Protein AF-A0A134A031-F1 (afdb_monomer_lite)

Structure (mmCIF, N/CA/C/O backbone):
data_AF-A0A134A031-F1
#
_entry.id   AF-A0A134A031-F1
#
loop_
_atom_site.group_PDB
_atom_site.id
_atom_site.type_symbol
_atom_site.label_atom_id
_atom_site.label_alt_id
_atom_site.label_comp_id
_atom_site.label_asym_id
_atom_site.label_entity_id
_atom_site.label_seq_id
_atom_site.pdbx_PDB_ins_code
_atom_site.Cartn_x
_atom_site.Cartn_y
_atom_site.Cartn_z
_atom_site.occupancy
_atom_site.B_iso_or_equiv
_atom_site.auth_seq_id
_atom_site.auth_comp_id
_atom_site.auth_asym_id
_atom_site.auth_atom_id
_atom_site.pdbx_PDB_model_num
ATOM 1 N N . MET A 1 1 ? 38.696 28.429 -38.131 1.00 48.41 1 MET A N 1
ATOM 2 C CA . MET A 1 1 ? 38.443 27.092 -37.546 1.00 48.41 1 MET A CA 1
ATOM 3 C C . MET A 1 1 ? 37.931 26.181 -38.655 1.00 48.41 1 MET A C 1
ATOM 5 O O . MET A 1 1 ? 36.946 26.531 -39.286 1.00 48.41 1 MET A O 1
ATOM 9 N N . GLN A 1 2 ? 38.634 25.091 -38.979 1.00 48.78 2 GLN A N 1
ATOM 10 C CA . GLN A 1 2 ? 38.182 24.133 -39.999 1.00 48.78 2 GLN A CA 1
ATOM 11 C C . GLN A 1 2 ? 36.991 23.326 -39.464 1.00 48.78 2 GLN A C 1
ATOM 13 O O . GLN A 1 2 ? 37.119 22.658 -38.440 1.00 48.78 2 GLN A O 1
ATOM 18 N N . ASN A 1 3 ? 35.863 23.340 -40.179 1.00 57.31 3 ASN A N 1
ATOM 19 C CA . ASN A 1 3 ? 34.767 22.399 -39.953 1.00 57.31 3 ASN A CA 1
ATOM 20 C C . ASN A 1 3 ? 35.244 20.997 -40.353 1.00 57.31 3 ASN A C 1
ATOM 22 O O . ASN A 1 3 ? 35.232 20.645 -41.534 1.00 57.31 3 ASN A O 1
ATOM 26 N N . ARG A 1 4 ? 35.703 20.200 -39.382 1.00 68.50 4 ARG A N 1
ATOM 27 C CA . ARG A 1 4 ? 35.987 18.779 -39.610 1.00 68.50 4 ARG A CA 1
ATOM 28 C C . ARG A 1 4 ? 34.666 18.086 -39.948 1.00 68.50 4 ARG A C 1
ATOM 30 O O . ARG A 1 4 ? 33.779 17.997 -39.105 1.00 68.50 4 ARG A O 1
ATOM 37 N N . ARG A 1 5 ? 34.514 17.638 -41.197 1.00 75.25 5 ARG A N 1
ATOM 38 C CA . ARG A 1 5 ? 33.397 16.775 -41.595 1.00 75.25 5 ARG A CA 1
ATOM 39 C C . ARG A 1 5 ? 33.611 15.410 -40.951 1.00 75.25 5 ARG A C 1
ATOM 41 O O . ARG A 1 5 ? 34.634 14.782 -41.200 1.00 75.25 5 ARG A O 1
ATOM 48 N N . LEU A 1 6 ? 32.652 14.992 -40.132 1.00 75.25 6 LEU A N 1
ATOM 49 C CA . LEU A 1 6 ? 32.629 13.663 -39.532 1.00 75.25 6 LEU A CA 1
ATOM 50 C C . LEU A 1 6 ? 32.615 12.601 -40.635 1.00 75.25 6 LEU A C 1
ATOM 52 O O . LEU A 1 6 ? 31.914 12.738 -41.643 1.00 75.25 6 LEU A O 1
ATOM 56 N N . SER A 1 7 ? 33.392 11.544 -40.441 1.00 80.94 7 SER A N 1
ATOM 57 C CA . SER A 1 7 ? 33.350 10.361 -41.294 1.00 80.94 7 SER A CA 1
ATOM 58 C C . SER A 1 7 ? 32.000 9.646 -41.156 1.00 80.94 7 SER A C 1
ATOM 60 O O . SER A 1 7 ? 31.314 9.762 -40.138 1.00 80.94 7 SER A O 1
ATOM 62 N N . LYS A 1 8 ? 31.612 8.856 -42.168 1.00 79.94 8 LYS A N 1
ATOM 63 C CA . LYS A 1 8 ? 30.374 8.051 -42.121 1.00 79.94 8 LYS A CA 1
ATOM 64 C C . LYS A 1 8 ? 30.315 7.139 -40.885 1.00 79.94 8 LYS A C 1
ATOM 66 O O . LYS A 1 8 ? 29.241 6.942 -40.327 1.00 79.94 8 LYS A O 1
ATOM 71 N N . ASN A 1 9 ? 31.466 6.634 -40.437 1.00 83.69 9 ASN A N 1
ATOM 72 C CA . ASN A 1 9 ? 31.569 5.774 -39.259 1.00 83.69 9 ASN A CA 1
ATOM 73 C C . ASN A 1 9 ? 31.290 6.551 -37.965 1.00 83.69 9 ASN A C 1
ATOM 75 O O . ASN A 1 9 ? 30.533 6.078 -37.124 1.00 83.69 9 ASN A O 1
ATOM 79 N N . GLU A 1 10 ? 31.832 7.765 -37.824 1.00 86.19 10 GLU A N 1
ATOM 80 C CA . GLU A 1 10 ? 31.556 8.628 -36.666 1.00 86.19 10 GLU A CA 1
ATOM 81 C C . GLU A 1 10 ? 30.081 9.050 -36.614 1.00 86.19 10 GLU A C 1
ATOM 83 O O . GLU A 1 10 ? 29.474 9.024 -35.547 1.00 86.19 10 GLU A O 1
ATOM 88 N N . GLN A 1 11 ? 29.471 9.368 -37.762 1.00 86.94 11 GLN A N 1
ATOM 89 C CA . GLN A 1 11 ? 28.032 9.656 -37.841 1.00 86.94 11 GLN A CA 1
ATOM 90 C C . GLN A 1 11 ? 27.175 8.441 -37.452 1.00 86.94 11 GLN A C 1
ATOM 92 O O . GLN A 1 11 ? 26.193 8.596 -36.728 1.00 86.94 11 GLN A O 1
ATOM 97 N N . GLY A 1 12 ? 27.561 7.236 -37.886 1.00 89.06 12 GLY A N 1
ATOM 98 C CA . GLY A 1 12 ? 26.893 5.990 -37.504 1.00 89.06 12 GLY A CA 1
ATOM 99 C C . GLY A 1 12 ? 26.959 5.722 -35.998 1.00 89.06 12 GLY A C 1
ATOM 100 O O . GLY A 1 12 ? 25.942 5.404 -35.387 1.00 89.06 12 GLY A O 1
ATOM 101 N N . ILE A 1 13 ? 28.127 5.926 -35.381 1.00 92.62 13 ILE A N 1
ATOM 102 C CA . ILE A 1 13 ? 28.316 5.772 -33.929 1.00 92.62 13 ILE A CA 1
ATOM 103 C C . ILE A 1 13 ? 27.464 6.785 -33.153 1.00 92.62 13 ILE A C 1
ATOM 105 O O . ILE A 1 13 ? 26.775 6.402 -32.210 1.00 92.62 13 ILE A O 1
ATOM 109 N N . ILE A 1 14 ? 27.455 8.058 -33.565 1.00 92.62 14 ILE A N 1
ATOM 110 C CA . ILE A 1 14 ? 26.617 9.093 -32.935 1.00 92.62 14 ILE A CA 1
ATOM 111 C C . ILE A 1 14 ? 25.132 8.724 -33.035 1.00 92.62 14 ILE A C 1
ATOM 113 O O . ILE A 1 14 ? 24.401 8.874 -32.058 1.00 92.62 14 ILE A O 1
ATOM 117 N N . GLY A 1 15 ? 24.693 8.199 -34.183 1.00 93.50 15 GLY A N 1
ATOM 118 C CA . GLY A 1 15 ? 23.325 7.717 -34.367 1.00 93.50 15 GLY A CA 1
ATOM 119 C C . GLY A 1 15 ? 22.956 6.605 -33.384 1.00 93.50 15 GLY A C 1
ATOM 120 O O . GLY A 1 15 ? 21.917 6.683 -32.734 1.00 93.50 15 GLY A O 1
ATOM 121 N N . ILE A 1 16 ? 23.831 5.610 -33.209 1.00 95.06 16 ILE A N 1
ATOM 122 C CA . ILE A 1 16 ? 23.622 4.519 -32.243 1.00 95.06 16 ILE A CA 1
ATOM 123 C C . ILE A 1 16 ? 23.538 5.066 -30.812 1.00 95.06 16 ILE A C 1
ATOM 125 O O . ILE A 1 16 ? 22.619 4.711 -30.075 1.00 95.06 16 ILE A O 1
ATOM 129 N N . ILE A 1 17 ? 24.450 5.963 -30.424 1.00 95.94 17 ILE A N 1
ATOM 130 C CA . ILE A 1 17 ? 24.450 6.577 -29.086 1.00 95.94 17 ILE A CA 1
ATOM 131 C C . ILE A 1 17 ? 23.156 7.363 -28.845 1.00 95.94 17 ILE A C 1
ATOM 133 O O . ILE A 1 17 ? 22.566 7.246 -27.773 1.00 95.94 17 ILE A O 1
ATOM 137 N N . ALA A 1 18 ? 22.687 8.129 -29.833 1.00 95.56 18 ALA A N 1
ATOM 138 C CA . ALA A 1 18 ? 21.449 8.894 -29.721 1.00 95.56 18 ALA A CA 1
ATOM 139 C C . ALA A 1 18 ? 20.227 7.984 -29.516 1.00 95.56 18 ALA A C 1
ATOM 141 O O . ALA A 1 18 ? 19.390 8.272 -28.662 1.00 95.56 18 ALA A O 1
ATOM 142 N N . VAL A 1 19 ? 20.150 6.864 -30.243 1.00 96.19 19 VAL A N 1
ATOM 143 C CA . VAL A 1 19 ? 19.075 5.872 -30.071 1.00 96.19 19 VAL A CA 1
ATOM 144 C C . VAL A 1 19 ? 19.123 5.254 -28.674 1.00 96.19 19 VAL A C 1
ATOM 146 O O . VAL A 1 19 ? 18.093 5.185 -28.009 1.00 96.19 19 VAL A O 1
ATOM 149 N N . ILE A 1 20 ? 20.306 4.861 -28.192 1.00 96.06 20 ILE A N 1
ATOM 150 C CA . ILE A 1 20 ? 20.461 4.304 -26.840 1.00 96.06 20 ILE A CA 1
ATOM 151 C C . ILE A 1 20 ? 20.027 5.326 -25.784 1.00 96.06 20 ILE A C 1
ATOM 153 O O . ILE A 1 20 ? 19.222 5.001 -24.915 1.00 96.06 20 ILE A O 1
ATOM 157 N N . ALA A 1 21 ? 20.510 6.568 -25.873 1.00 95.88 21 ALA A N 1
ATOM 158 C CA . ALA A 1 21 ? 20.155 7.629 -24.933 1.00 95.88 21 ALA A CA 1
ATOM 159 C C . ALA A 1 21 ? 18.643 7.905 -24.920 1.00 95.88 21 ALA A C 1
ATOM 161 O O . ALA A 1 21 ? 18.061 8.094 -23.853 1.00 95.88 21 ALA A O 1
ATOM 162 N N . PHE A 1 22 ? 17.997 7.875 -26.089 1.00 95.94 22 PHE A N 1
ATOM 163 C CA . PHE A 1 22 ? 16.551 8.035 -26.212 1.00 95.94 22 PHE A CA 1
ATOM 164 C C . PHE A 1 22 ? 15.782 6.898 -25.527 1.00 95.94 22 PHE A C 1
ATOM 166 O O . PHE A 1 22 ? 14.884 7.161 -24.727 1.00 95.94 22 PHE A O 1
ATOM 173 N N . VAL A 1 23 ? 16.161 5.642 -25.788 1.00 95.81 23 VAL A N 1
ATOM 174 C CA . VAL A 1 23 ? 15.524 4.467 -25.167 1.00 95.81 23 VAL A CA 1
ATOM 175 C C . VAL A 1 23 ? 15.685 4.504 -23.650 1.00 95.81 23 VAL A C 1
ATOM 177 O O . VAL A 1 23 ? 14.708 4.342 -22.922 1.00 95.81 23 VAL A O 1
ATOM 180 N N . VAL A 1 24 ? 16.896 4.781 -23.164 1.00 95.56 24 VAL A N 1
ATOM 181 C CA . VAL A 1 24 ? 17.178 4.893 -21.728 1.00 95.56 24 VAL A CA 1
ATOM 182 C C . VAL A 1 24 ? 16.345 6.010 -21.097 1.00 95.56 24 VAL A C 1
ATOM 184 O O . VAL A 1 24 ? 15.688 5.785 -20.082 1.00 95.56 24 VAL A O 1
ATOM 187 N N . GLY A 1 25 ? 16.301 7.194 -21.716 1.00 96.00 25 GLY A N 1
ATOM 188 C CA . GLY A 1 25 ? 15.492 8.316 -21.235 1.00 96.00 25 GLY A CA 1
ATOM 189 C C . GLY A 1 25 ? 13.999 7.988 -21.153 1.00 96.00 25 GLY A C 1
ATOM 190 O O . GLY A 1 25 ? 13.343 8.352 -20.178 1.00 96.00 25 GLY A O 1
ATOM 191 N N . PHE A 1 26 ? 13.471 7.248 -22.130 1.00 94.69 26 PHE A N 1
ATOM 192 C CA . PHE A 1 26 ? 12.076 6.811 -22.125 1.00 94.69 26 PHE A CA 1
ATOM 193 C C . PHE A 1 26 ? 11.772 5.831 -20.982 1.00 94.69 26 PHE A C 1
ATOM 195 O O . PHE A 1 26 ? 10.753 5.979 -20.30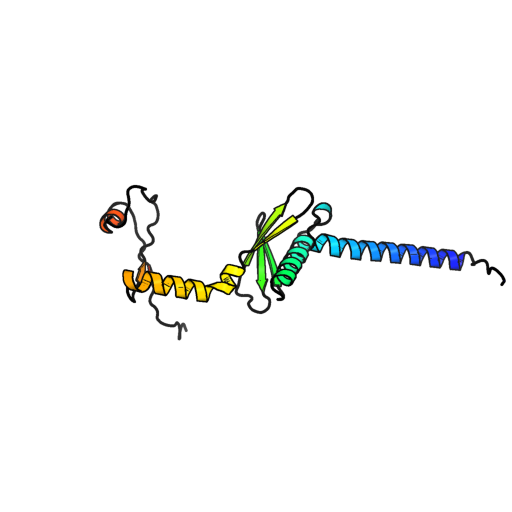8 1.00 94.69 26 PHE A O 1
ATOM 202 N N . VAL A 1 27 ? 12.668 4.874 -20.714 1.00 93.19 27 VAL A N 1
ATOM 203 C CA . VAL A 1 27 ? 12.524 3.927 -19.592 1.00 93.19 27 VAL A CA 1
ATOM 204 C C . VAL A 1 27 ? 12.500 4.664 -18.250 1.00 93.19 27 VAL A C 1
ATOM 206 O O . VAL A 1 27 ? 11.616 4.409 -17.433 1.00 93.19 27 VAL A O 1
ATOM 209 N N . PHE A 1 28 ? 13.407 5.625 -18.044 1.00 94.50 28 PHE A N 1
ATOM 210 C CA . PHE A 1 28 ? 13.418 6.451 -16.831 1.00 94.50 28 PHE A CA 1
ATOM 211 C C . PHE A 1 28 ? 12.141 7.280 -16.673 1.00 94.50 28 PHE A C 1
ATOM 213 O O . PHE A 1 28 ? 11.580 7.356 -15.579 1.00 94.50 28 PHE A O 1
ATOM 220 N N . LEU A 1 29 ? 11.663 7.895 -17.757 1.00 95.19 29 LEU A N 1
ATOM 221 C CA . LEU A 1 29 ? 10.433 8.680 -17.723 1.00 95.19 29 LEU A CA 1
ATOM 222 C C . LEU A 1 29 ? 9.227 7.803 -17.368 1.00 95.19 29 LEU A C 1
ATOM 224 O O . LEU A 1 29 ? 8.414 8.199 -16.533 1.00 95.19 29 LEU A O 1
ATOM 228 N N . ARG A 1 30 ? 9.131 6.605 -17.959 1.00 94.44 30 ARG A N 1
ATOM 229 C CA . ARG A 1 30 ? 8.069 5.641 -17.649 1.00 94.44 30 ARG A CA 1
ATOM 230 C C . ARG A 1 30 ? 8.058 5.291 -16.164 1.00 94.44 30 ARG A C 1
ATOM 232 O O . ARG A 1 30 ? 6.999 5.382 -15.554 1.00 94.44 30 ARG A O 1
ATOM 239 N N . ASP A 1 31 ? 9.205 4.930 -15.589 1.00 94.12 31 ASP A N 1
ATOM 240 C CA . ASP A 1 31 ? 9.313 4.547 -14.172 1.00 94.12 31 ASP A CA 1
ATOM 241 C C . ASP A 1 31 ? 8.785 5.646 -13.232 1.00 94.12 31 ASP A C 1
ATOM 243 O O . ASP A 1 31 ? 7.984 5.387 -12.332 1.00 94.12 31 ASP A O 1
ATOM 247 N N . ILE A 1 32 ? 9.150 6.906 -13.495 1.00 94.81 32 ILE A N 1
ATOM 248 C CA . ILE A 1 32 ? 8.671 8.055 -12.712 1.00 94.81 32 ILE A CA 1
ATOM 249 C C . ILE A 1 32 ? 7.152 8.222 -12.831 1.00 94.81 32 ILE A C 1
ATOM 251 O O . IL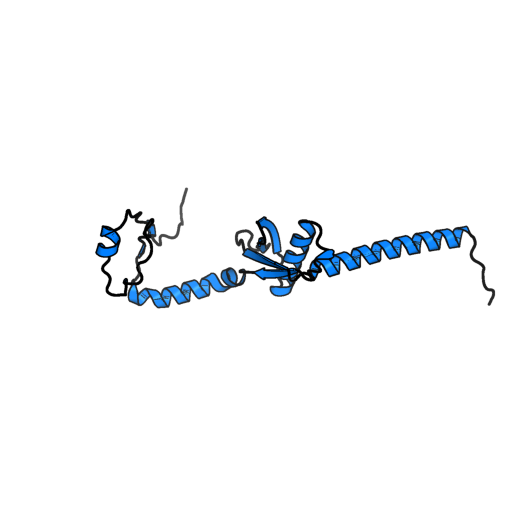E A 1 32 ? 6.488 8.538 -11.843 1.00 94.81 32 ILE A O 1
ATOM 255 N N . LEU A 1 33 ? 6.597 8.055 -14.032 1.00 95.94 33 LEU A N 1
ATOM 256 C CA . LEU A 1 33 ? 5.165 8.230 -14.270 1.00 95.94 33 LEU A CA 1
ATOM 257 C C . LEU A 1 33 ? 4.338 7.080 -13.675 1.00 95.94 33 LEU A C 1
ATOM 259 O O . LEU A 1 33 ? 3.281 7.345 -13.106 1.00 95.94 33 LEU A O 1
ATOM 263 N N . VAL A 1 34 ? 4.837 5.841 -13.723 1.00 96.12 34 VAL A N 1
ATOM 264 C CA . VAL A 1 34 ? 4.227 4.679 -13.050 1.00 96.12 34 VAL A CA 1
ATOM 265 C C . VAL A 1 34 ? 4.150 4.916 -11.545 1.00 96.12 34 VAL A C 1
ATOM 267 O O . VAL A 1 34 ? 3.071 4.831 -10.970 1.00 96.12 34 VAL A O 1
ATOM 270 N N . LYS A 1 35 ? 5.250 5.338 -10.910 1.00 95.25 35 LYS A N 1
ATOM 271 C CA . LYS A 1 35 ? 5.274 5.670 -9.471 1.00 95.25 35 LYS A CA 1
ATOM 272 C C . LYS A 1 35 ? 4.320 6.798 -9.083 1.00 95.25 35 LYS A C 1
ATOM 274 O O . LYS A 1 35 ? 3.923 6.910 -7.929 1.00 95.25 35 LYS A O 1
ATOM 279 N N . ARG A 1 36 ? 3.965 7.658 -10.036 1.00 93.62 36 ARG A N 1
ATOM 280 C CA . ARG A 1 36 ? 2.985 8.733 -9.843 1.00 93.62 36 ARG A CA 1
ATOM 281 C C . ARG A 1 36 ? 1.544 8.309 -10.119 1.00 93.62 36 ARG A C 1
ATOM 283 O O . ARG A 1 36 ? 0.671 9.144 -9.927 1.00 93.62 36 ARG A O 1
ATOM 290 N N . GLY A 1 37 ? 1.308 7.066 -10.538 1.00 93.81 37 GLY A N 1
ATOM 291 C CA . GLY A 1 37 ? -0.025 6.524 -10.782 1.00 93.81 37 GLY A CA 1
ATOM 292 C C . GLY A 1 37 ? -0.561 6.757 -12.194 1.00 93.81 37 GLY A C 1
ATOM 293 O O . GLY A 1 37 ? -1.763 6.666 -12.396 1.00 93.81 37 GLY A O 1
ATOM 294 N N . VAL A 1 38 ? 0.266 7.094 -13.194 1.00 95.88 38 VAL A N 1
ATOM 295 C CA . VAL A 1 38 ? -0.246 7.333 -14.559 1.00 95.88 38 VAL A CA 1
ATOM 296 C C . VAL A 1 38 ? -0.762 6.023 -15.159 1.00 95.88 38 VAL A C 1
ATOM 298 O O . VAL A 1 38 ? 0.020 5.188 -15.623 1.00 95.88 38 VAL A O 1
ATOM 301 N N . ARG A 1 39 ? -2.089 5.869 -15.196 1.00 92.00 39 ARG A N 1
ATOM 302 C CA . ARG A 1 39 ? -2.776 4.588 -15.409 1.00 92.00 39 ARG A CA 1
ATOM 303 C C . ARG A 1 39 ? -2.387 3.894 -16.709 1.00 92.00 39 ARG A C 1
ATOM 305 O O . ARG A 1 39 ? -2.138 2.696 -16.719 1.00 92.00 39 ARG A O 1
ATOM 312 N N . ILE A 1 40 ? -2.277 4.645 -17.809 1.00 93.25 40 ILE A N 1
ATOM 313 C CA . ILE A 1 40 ? -1.933 4.083 -19.130 1.00 93.25 40 ILE A CA 1
ATOM 314 C C . ILE A 1 40 ? -0.538 3.428 -19.167 1.00 93.25 40 ILE A C 1
ATOM 316 O O . ILE A 1 40 ? -0.243 2.659 -20.077 1.00 93.25 40 ILE A O 1
ATOM 320 N N . LEU A 1 41 ? 0.327 3.721 -18.191 1.00 94.44 41 LEU A N 1
ATOM 321 C CA . LEU A 1 41 ? 1.671 3.147 -18.086 1.00 94.44 41 LEU A CA 1
ATOM 322 C C . LEU A 1 41 ? 1.761 1.983 -17.085 1.00 94.44 41 LEU A C 1
ATOM 324 O O . LEU A 1 41 ? 2.780 1.283 -17.082 1.00 94.44 41 LEU A O 1
ATOM 328 N N . MET A 1 42 ? 0.716 1.766 -16.278 1.00 93.69 42 MET A N 1
ATOM 329 C CA . MET A 1 42 ? 0.606 0.702 -15.274 1.00 93.69 42 MET A CA 1
ATOM 330 C C . MET A 1 42 ? 0.016 -0.556 -15.911 1.00 93.69 42 MET A C 1
ATOM 332 O O . MET A 1 42 ? -1.184 -0.821 -15.848 1.00 93.69 42 MET A O 1
ATOM 336 N N . LEU A 1 43 ? 0.874 -1.308 -16.593 1.00 92.25 43 LEU A N 1
ATOM 337 C CA . LEU A 1 43 ? 0.472 -2.418 -17.457 1.00 92.25 43 LEU A CA 1
ATOM 338 C C . LEU A 1 43 ? 0.566 -3.772 -16.754 1.00 92.25 43 LEU A C 1
ATOM 340 O O . LEU A 1 43 ? -0.047 -4.744 -17.190 1.00 92.25 43 LEU A O 1
ATOM 344 N N . THR A 1 44 ? 1.360 -3.851 -15.690 1.00 93.38 44 THR A N 1
ATOM 345 C CA . THR A 1 44 ? 1.696 -5.096 -15.002 1.00 93.38 44 THR A CA 1
ATOM 346 C C . THR A 1 44 ? 1.407 -4.992 -13.513 1.00 93.38 44 THR A C 1
ATOM 348 O O . THR A 1 44 ? 1.427 -3.907 -12.942 1.00 93.38 44 THR A O 1
ATOM 351 N N . ARG A 1 45 ? 1.215 -6.140 -12.853 1.00 92.69 45 ARG A N 1
ATOM 352 C CA . ARG A 1 45 ? 1.118 -6.217 -11.386 1.00 92.69 45 ARG A CA 1
ATOM 353 C C . ARG A 1 45 ? 2.320 -5.567 -10.691 1.00 92.69 45 ARG A C 1
ATOM 355 O O . ARG A 1 45 ? 2.152 -4.927 -9.662 1.00 92.69 45 ARG A O 1
ATOM 362 N N . GLU A 1 46 ? 3.509 -5.708 -11.267 1.00 94.06 46 GLU A N 1
ATOM 363 C CA . GLU A 1 46 ? 4.740 -5.110 -10.750 1.00 94.06 46 GLU A CA 1
ATOM 364 C C . GLU A 1 46 ? 4.702 -3.574 -10.791 1.00 94.06 46 GLU A C 1
ATOM 366 O O . GLU A 1 46 ? 5.173 -2.928 -9.860 1.00 94.06 46 GLU A O 1
ATOM 371 N N . ASP A 1 47 ? 4.071 -2.972 -11.806 1.00 95.44 47 ASP A N 1
ATOM 372 C CA . ASP A 1 47 ? 3.882 -1.517 -11.862 1.00 95.44 47 ASP A CA 1
ATOM 373 C C . ASP A 1 47 ? 3.021 -1.016 -10.687 1.00 95.44 47 ASP A C 1
ATOM 375 O O . ASP A 1 47 ? 3.350 0.002 -10.076 1.00 95.44 47 ASP A O 1
ATOM 379 N N . TYR A 1 48 ? 1.956 -1.748 -10.334 1.00 95.56 48 TYR A N 1
ATOM 380 C CA . TYR A 1 48 ? 1.121 -1.439 -9.166 1.00 95.56 48 TYR A CA 1
ATOM 381 C C . TYR A 1 48 ? 1.885 -1.630 -7.851 1.00 95.56 48 TYR A C 1
ATOM 383 O O . TYR A 1 48 ? 1.803 -0.763 -6.983 1.00 95.56 48 TYR A O 1
ATOM 391 N N . MET A 1 49 ? 2.676 -2.702 -7.724 1.00 95.75 49 MET A N 1
ATOM 392 C CA . MET A 1 49 ? 3.516 -2.929 -6.538 1.00 95.75 49 MET A CA 1
ATOM 393 C C . MET A 1 49 ? 4.550 -1.814 -6.347 1.00 95.75 49 MET A C 1
ATOM 395 O O . MET A 1 49 ? 4.640 -1.211 -5.281 1.00 95.75 49 MET A O 1
ATOM 399 N N . ASN A 1 50 ? 5.271 -1.451 -7.406 1.00 95.31 50 ASN A N 1
ATOM 400 C CA . ASN A 1 50 ? 6.259 -0.375 -7.353 1.00 95.31 50 ASN A CA 1
ATOM 401 C C . ASN A 1 50 ? 5.623 0.980 -7.013 1.00 95.31 50 ASN A C 1
ATOM 403 O O . ASN A 1 50 ? 6.217 1.795 -6.301 1.00 95.31 50 ASN A O 1
ATOM 407 N N . ALA A 1 51 ? 4.421 1.245 -7.528 1.00 96.81 51 ALA A N 1
ATOM 408 C CA . ALA A 1 51 ? 3.706 2.479 -7.245 1.00 96.81 51 ALA A CA 1
ATOM 409 C C . ALA A 1 51 ? 3.168 2.534 -5.812 1.00 96.81 51 ALA A C 1
ATOM 411 O O . ALA A 1 51 ? 3.298 3.582 -5.177 1.00 96.81 51 ALA A O 1
ATOM 412 N N . VAL A 1 52 ? 2.633 1.430 -5.277 1.00 97.50 52 VAL A N 1
ATOM 413 C CA . VAL A 1 52 ? 2.155 1.397 -3.888 1.00 97.50 52 VAL A CA 1
ATOM 414 C C . VAL A 1 52 ? 3.311 1.496 -2.898 1.00 97.50 52 VAL A C 1
ATOM 416 O O . VAL A 1 52 ? 3.230 2.267 -1.946 1.00 97.50 52 VAL A O 1
ATOM 419 N N . GLU A 1 53 ? 4.433 0.817 -3.149 1.00 97.50 53 GLU A N 1
ATOM 420 C CA . GLU A 1 53 ? 5.628 0.929 -2.308 1.00 97.50 53 GLU A CA 1
ATOM 421 C C . GLU A 1 53 ? 6.162 2.363 -2.306 1.00 97.50 53 GLU A C 1
ATOM 423 O O . GLU A 1 53 ? 6.470 2.916 -1.247 1.00 97.50 53 GLU A O 1
ATOM 428 N N . TYR A 1 54 ? 6.206 3.004 -3.480 1.00 97.44 54 TYR A N 1
ATOM 429 C CA . TYR A 1 54 ? 6.578 4.411 -3.600 1.00 97.44 54 TYR A CA 1
ATOM 430 C C . TYR A 1 54 ? 5.602 5.335 -2.860 1.00 97.44 54 TYR A C 1
ATOM 432 O O . TYR A 1 54 ? 6.042 6.243 -2.152 1.00 97.44 54 TYR A O 1
ATOM 440 N N . TYR A 1 55 ? 4.291 5.119 -3.004 1.00 97.81 55 TYR A N 1
ATOM 441 C CA . TYR A 1 55 ? 3.250 5.877 -2.309 1.00 97.81 55 TYR A CA 1
ATOM 442 C C . TYR A 1 55 ? 3.419 5.788 -0.789 1.00 97.81 55 TYR A C 1
ATOM 444 O O . TYR A 1 55 ? 3.537 6.822 -0.124 1.00 97.81 55 TYR A O 1
ATOM 452 N N . MET A 1 56 ? 3.508 4.567 -0.257 1.00 98.12 56 MET A N 1
ATOM 453 C CA . MET A 1 56 ? 3.644 4.308 1.177 1.00 98.12 56 MET A CA 1
ATOM 454 C C . MET A 1 56 ? 4.941 4.905 1.724 1.00 98.12 56 MET A C 1
ATOM 456 O O . MET A 1 56 ? 4.924 5.618 2.730 1.00 98.12 56 MET A O 1
ATOM 460 N N . GLN A 1 57 ? 6.060 4.710 1.018 1.00 97.75 57 GLN A N 1
ATOM 461 C CA . GLN A 1 57 ? 7.345 5.285 1.409 1.00 97.75 57 GLN A CA 1
ATOM 462 C C . GLN A 1 57 ? 7.320 6.811 1.406 1.00 97.75 57 GLN A C 1
ATOM 464 O O . GLN A 1 57 ? 7.843 7.445 2.321 1.00 97.75 57 GLN A O 1
ATOM 469 N N . LYS A 1 58 ? 6.712 7.426 0.392 1.00 97.50 58 LYS A N 1
ATOM 470 C CA . LYS A 1 58 ? 6.610 8.883 0.305 1.00 97.50 58 LYS A CA 1
ATOM 471 C C . LYS A 1 58 ? 5.730 9.463 1.413 1.00 97.50 58 LYS A C 1
ATOM 473 O O . LYS A 1 58 ? 6.031 10.551 1.897 1.00 97.50 58 LYS A O 1
ATOM 478 N N . LYS A 1 59 ? 4.651 8.770 1.787 1.00 97.62 59 LYS A N 1
ATOM 479 C CA . LYS A 1 59 ? 3.686 9.225 2.798 1.00 97.62 59 LYS A CA 1
ATOM 480 C C . LYS A 1 59 ? 4.209 9.068 4.227 1.00 97.62 59 LYS A C 1
ATOM 482 O O . LYS A 1 59 ? 4.038 9.984 5.025 1.00 97.62 59 LYS A O 1
ATOM 487 N N . TYR A 1 60 ? 4.862 7.946 4.533 1.00 97.88 60 TYR A N 1
ATOM 488 C CA . TYR A 1 60 ? 5.257 7.587 5.902 1.00 97.88 60 TYR A CA 1
ATOM 489 C C . TYR A 1 60 ? 6.765 7.683 6.172 1.00 97.88 60 TYR A C 1
ATOM 491 O O . TYR A 1 60 ? 7.180 7.699 7.325 1.00 97.88 60 TYR A O 1
ATOM 499 N N . GLY A 1 61 ? 7.604 7.784 5.137 1.00 97.50 61 GLY A N 1
ATOM 500 C CA . GLY A 1 61 ? 9.063 7.876 5.277 1.00 97.50 61 GLY A CA 1
ATOM 501 C C . GLY A 1 61 ? 9.763 6.541 5.568 1.00 97.50 61 GLY A C 1
ATOM 502 O O . GLY A 1 61 ? 10.984 6.509 5.709 1.00 97.50 61 GLY A O 1
ATOM 503 N N . GLU A 1 62 ? 9.016 5.439 5.625 1.00 97.00 62 GLU A N 1
ATOM 504 C CA . GLU A 1 62 ? 9.512 4.084 5.888 1.00 97.00 62 GLU A CA 1
ATOM 505 C C . GLU A 1 62 ? 9.573 3.253 4.597 1.00 97.00 62 GLU A C 1
ATOM 507 O O . GLU A 1 62 ? 8.965 3.603 3.590 1.00 97.00 62 GLU A O 1
ATOM 512 N N . LYS A 1 63 ? 10.303 2.133 4.591 1.00 97.81 63 LYS A N 1
ATOM 513 C CA . LYS A 1 63 ? 10.280 1.205 3.448 1.00 97.81 63 LYS A CA 1
ATOM 514 C C . LYS A 1 63 ? 9.168 0.182 3.623 1.00 97.81 63 LYS A C 1
ATOM 516 O O . LYS A 1 63 ? 9.071 -0.426 4.687 1.00 97.81 63 LYS A O 1
ATOM 521 N N . PHE A 1 64 ? 8.425 -0.056 2.553 1.00 98.19 64 PHE A N 1
ATOM 522 C CA . PHE A 1 64 ? 7.363 -1.053 2.485 1.00 98.19 64 PHE A CA 1
ATOM 523 C C . PHE A 1 64 ? 7.708 -2.131 1.464 1.00 98.19 64 PHE A C 1
ATOM 525 O O . PHE A 1 64 ? 8.649 -1.972 0.681 1.00 98.19 64 PHE A O 1
ATOM 532 N N . GLU A 1 65 ? 6.973 -3.229 1.524 1.00 97.75 65 GLU A N 1
ATOM 533 C CA . GLU A 1 65 ? 7.019 -4.315 0.555 1.00 97.75 65 GLU A CA 1
ATOM 534 C C . GLU A 1 65 ? 5.590 -4.731 0.213 1.00 97.75 65 GLU A C 1
ATOM 536 O O . GLU A 1 65 ? 4.747 -4.863 1.106 1.00 97.75 65 GLU A O 1
ATOM 541 N N . GLY A 1 66 ? 5.311 -4.862 -1.082 1.00 95.25 66 GLY A N 1
ATOM 542 C CA . GLY A 1 66 ? 4.035 -5.369 -1.571 1.00 95.25 66 GLY A CA 1
ATOM 543 C C . GLY A 1 66 ? 3.949 -6.887 -1.457 1.00 95.25 66 GLY A C 1
ATOM 544 O O . GLY A 1 66 ? 4.845 -7.605 -1.891 1.00 95.25 66 GLY A O 1
ATOM 545 N N . GLU A 1 67 ? 2.840 -7.389 -0.923 1.00 95.06 67 GLU A N 1
ATOM 546 C CA . GLU A 1 67 ? 2.598 -8.821 -0.750 1.00 95.06 67 GLU A CA 1
ATOM 547 C C . GLU A 1 67 ? 1.793 -9.376 -1.928 1.00 95.06 67 GLU A C 1
ATOM 549 O O . GLU A 1 67 ? 2.279 -10.133 -2.776 1.00 95.06 67 GLU A O 1
ATOM 554 N N . TYR A 1 68 ? 0.522 -8.984 -2.014 1.00 94.38 68 TYR A N 1
ATOM 555 C CA . TYR A 1 68 ? -0.377 -9.450 -3.054 1.00 94.38 68 TYR A CA 1
ATOM 556 C C . TYR A 1 68 ? -1.496 -8.461 -3.368 1.00 94.38 68 TYR A C 1
ATOM 558 O O . TYR A 1 68 ? -1.749 -7.525 -2.620 1.00 94.38 68 TYR A O 1
ATOM 566 N N . ILE A 1 69 ? -2.120 -8.654 -4.532 1.00 94.75 69 ILE A N 1
ATOM 567 C CA . ILE A 1 69 ? -3.250 -7.845 -5.000 1.00 94.75 69 ILE A CA 1
ATOM 568 C C . ILE A 1 69 ? -4.493 -8.731 -4.993 1.00 94.75 69 ILE A C 1
ATOM 570 O O . ILE A 1 69 ? -4.443 -9.846 -5.523 1.00 94.75 69 ILE A O 1
ATOM 574 N N . VAL A 1 70 ? -5.580 -8.232 -4.411 1.00 92.50 70 VAL A N 1
ATOM 575 C CA . VAL A 1 70 ? -6.920 -8.828 -4.448 1.00 92.50 70 VAL A CA 1
ATOM 576 C C . VAL A 1 70 ? -7.879 -7.748 -4.904 1.00 92.50 70 VAL A C 1
ATOM 578 O O . VAL A 1 70 ? -7.969 -6.714 -4.253 1.00 92.50 70 VAL A O 1
ATOM 581 N N . GLU A 1 71 ? -8.584 -7.991 -6.009 1.00 91.25 71 GLU A N 1
ATOM 582 C CA . GLU A 1 71 ? -9.511 -7.013 -6.592 1.00 91.25 71 GLU A CA 1
ATOM 583 C C . GLU A 1 71 ? -8.822 -5.645 -6.768 1.00 91.25 71 GLU A C 1
ATOM 585 O O . GLU A 1 71 ? -7.740 -5.577 -7.356 1.00 91.25 71 GLU A O 1
ATOM 590 N N . ASP A 1 72 ? -9.413 -4.582 -6.227 1.00 92.12 72 ASP A N 1
ATOM 591 C CA . ASP A 1 72 ? -8.876 -3.223 -6.234 1.00 92.12 72 ASP A CA 1
ATOM 592 C C . ASP A 1 72 ? -8.101 -2.903 -4.941 1.00 92.12 72 ASP A C 1
ATOM 594 O O . ASP A 1 72 ? -8.102 -1.774 -4.464 1.00 92.12 72 ASP A O 1
ATOM 598 N N . SER A 1 73 ? -7.452 -3.894 -4.325 1.00 95.25 73 SER A N 1
ATOM 599 C CA . SER A 1 73 ? -6.693 -3.736 -3.078 1.00 95.25 73 SER A CA 1
ATOM 600 C C . SER A 1 73 ? -5.313 -4.379 -3.144 1.00 95.25 73 SER A C 1
ATOM 602 O O . SER A 1 73 ? -5.140 -5.495 -3.637 1.00 95.25 73 SER A O 1
ATOM 604 N N . ILE A 1 74 ? -4.317 -3.685 -2.597 1.00 97.69 74 ILE A N 1
ATOM 605 C CA . ILE A 1 74 ? -2.937 -4.155 -2.481 1.00 97.69 74 ILE A CA 1
ATOM 606 C C . ILE A 1 74 ? -2.578 -4.293 -1.008 1.00 97.69 74 ILE A C 1
ATOM 608 O O . ILE A 1 74 ? -2.694 -3.344 -0.235 1.00 97.69 74 ILE A O 1
ATOM 612 N N . TYR A 1 75 ? -2.108 -5.476 -0.639 1.00 97.75 75 TYR A N 1
ATOM 613 C CA . TYR A 1 75 ? -1.607 -5.765 0.695 1.00 97.75 75 TYR A CA 1
ATOM 614 C C . TYR A 1 75 ? -0.124 -5.434 0.758 1.00 97.75 75 TYR A C 1
ATOM 616 O O . TYR A 1 75 ? 0.643 -5.820 -0.130 1.00 97.75 75 TYR A O 1
ATOM 624 N N . VAL A 1 76 ? 0.267 -4.695 1.789 1.00 98.06 76 VAL A N 1
ATOM 625 C CA . VAL A 1 76 ? 1.639 -4.231 1.999 1.00 98.06 76 VAL A CA 1
ATOM 626 C C . VAL A 1 76 ? 2.001 -4.324 3.475 1.00 98.06 76 VAL A C 1
ATOM 628 O O . VAL A 1 76 ? 1.152 -4.117 4.343 1.00 98.06 76 VAL A O 1
ATOM 631 N N . HIS A 1 77 ? 3.284 -4.506 3.762 1.00 98.06 77 HIS A N 1
ATOM 632 C CA . HIS A 1 77 ? 3.808 -4.394 5.120 1.00 98.06 77 HIS A CA 1
ATOM 633 C C . HIS A 1 77 ? 5.036 -3.478 5.163 1.00 98.06 77 HIS A C 1
ATOM 635 O O . HIS A 1 77 ? 5.803 -3.396 4.195 1.00 98.06 77 HIS A O 1
ATOM 641 N N . PRO A 1 78 ? 5.278 -2.759 6.271 1.00 97.88 78 PRO A N 1
ATOM 642 C CA . PRO A 1 78 ? 6.556 -2.094 6.479 1.00 97.88 78 PRO A CA 1
ATOM 643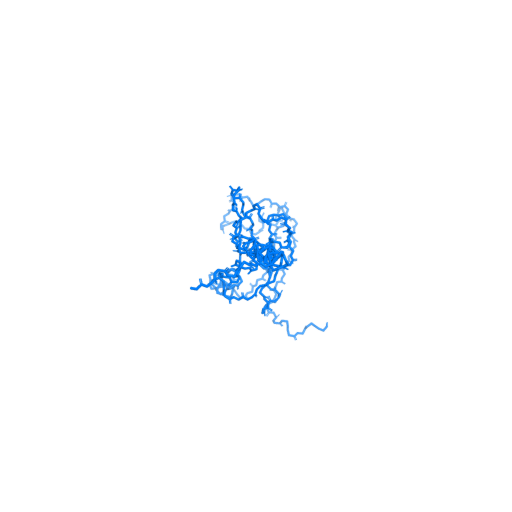 C C . PRO A 1 78 ? 7.656 -3.156 6.625 1.00 97.88 78 PRO A C 1
ATOM 645 O O . PRO A 1 78 ? 7.482 -4.182 7.284 1.00 97.88 78 PRO A O 1
ATOM 648 N N . LYS A 1 79 ? 8.843 -2.911 6.064 1.00 97.12 79 LYS A N 1
ATOM 649 C CA . LYS A 1 79 ? 9.965 -3.865 6.179 1.00 97.12 79 LYS A CA 1
ATOM 650 C C . LYS A 1 79 ? 10.430 -4.062 7.625 1.00 97.12 79 LYS A C 1
ATOM 652 O O . LYS A 1 79 ? 11.003 -5.095 7.945 1.00 97.12 79 LYS A O 1
ATOM 657 N N . ALA A 1 80 ? 10.207 -3.068 8.486 1.00 97.00 80 ALA A N 1
ATOM 658 C CA . ALA A 1 80 ? 10.557 -3.133 9.902 1.00 97.00 80 ALA A CA 1
ATOM 659 C C . ALA A 1 80 ? 9.557 -3.945 10.745 1.00 97.00 80 ALA A C 1
ATOM 661 O O . ALA A 1 80 ? 9.930 -4.383 11.831 1.00 97.00 80 ALA A O 1
ATOM 662 N N . LYS A 1 81 ? 8.318 -4.128 10.264 1.00 96.12 81 LYS A N 1
ATOM 663 C CA . LYS A 1 81 ? 7.248 -4.874 10.947 1.00 96.12 81 LYS A CA 1
ATOM 664 C C . LYS A 1 81 ? 6.456 -5.734 9.949 1.00 96.12 81 LYS A C 1
ATOM 666 O O . LYS A 1 81 ? 5.346 -5.357 9.570 1.00 96.12 81 LYS A O 1
ATOM 671 N N . PRO A 1 82 ? 7.030 -6.851 9.464 1.00 95.50 82 PRO A N 1
ATOM 672 C CA . PRO A 1 82 ? 6.386 -7.708 8.466 1.00 95.50 82 PRO A CA 1
ATOM 673 C C . PRO A 1 82 ? 5.062 -8.333 8.919 1.00 95.50 82 PRO A C 1
ATOM 675 O O . PRO A 1 82 ? 4.302 -8.819 8.093 1.00 95.50 82 PRO A O 1
ATOM 678 N N . GLU A 1 83 ? 4.779 -8.325 10.220 1.00 95.19 83 GLU A N 1
ATOM 679 C CA . GLU A 1 83 ? 3.524 -8.789 10.809 1.00 95.19 83 GLU A CA 1
ATOM 680 C C . GLU A 1 83 ? 2.361 -7.790 10.666 1.00 95.19 83 GLU A C 1
ATOM 682 O O . GLU A 1 83 ? 1.224 -8.101 11.024 1.00 95.19 83 GLU A O 1
ATOM 687 N N . TRP A 1 84 ? 2.626 -6.570 10.186 1.00 96.25 84 TRP A N 1
ATOM 688 C CA . TRP A 1 84 ? 1.604 -5.553 9.936 1.00 96.25 84 TRP A CA 1
ATOM 689 C C . TRP A 1 84 ? 1.156 -5.592 8.478 1.00 96.25 84 TRP A C 1
ATOM 691 O O . TRP A 1 84 ? 1.850 -5.082 7.606 1.00 96.25 84 TRP A O 1
ATOM 701 N N . HIS A 1 85 ? -0.041 -6.120 8.234 1.00 95.75 85 HIS A N 1
ATOM 702 C CA . HIS A 1 85 ? -0.611 -6.257 6.893 1.00 95.75 85 HIS A CA 1
ATOM 703 C C . HIS A 1 85 ? -1.582 -5.107 6.605 1.00 95.75 85 HIS A C 1
ATOM 705 O O . HIS A 1 85 ? -2.781 -5.180 6.901 1.00 95.75 85 HIS A O 1
ATOM 711 N N . ALA A 1 86 ? -1.059 -3.999 6.090 1.00 97.19 86 ALA A N 1
ATOM 712 C CA . ALA A 1 86 ? -1.874 -2.869 5.669 1.00 97.19 86 ALA A CA 1
ATOM 713 C C . ALA A 1 86 ? -2.535 -3.156 4.318 1.00 97.19 86 ALA A C 1
ATOM 715 O O . ALA A 1 86 ? -1.968 -3.817 3.449 1.00 97.19 86 ALA A O 1
ATOM 716 N N . VAL A 1 87 ? -3.740 -2.625 4.150 1.00 98.00 87 VAL A N 1
ATOM 717 C CA . VAL A 1 87 ? -4.499 -2.675 2.903 1.00 98.00 87 VAL A CA 1
ATOM 718 C C . VAL A 1 87 ? -4.450 -1.297 2.273 1.00 98.00 87 VAL A C 1
ATOM 720 O O . VAL A 1 87 ? -4.673 -0.290 2.952 1.00 98.00 87 VAL A O 1
ATOM 723 N N . VAL A 1 88 ? -4.151 -1.268 0.979 1.00 98.31 88 VAL A N 1
ATOM 724 C CA . VAL A 1 88 ? -4.162 -0.067 0.154 1.00 98.31 88 VAL A CA 1
ATOM 725 C C . VAL A 1 88 ? -5.159 -0.253 -0.978 1.00 98.31 88 VAL A C 1
ATOM 727 O O . VAL A 1 88 ? -4.930 -1.047 -1.887 1.00 98.31 88 VAL A O 1
ATOM 730 N N . GLU A 1 89 ? -6.259 0.484 -0.926 1.00 97.75 89 GLU A N 1
ATOM 731 C CA . GLU A 1 89 ? -7.272 0.508 -1.976 1.00 97.75 89 GLU A CA 1
ATOM 732 C C . GLU A 1 89 ? -6.782 1.314 -3.181 1.00 97.75 89 GLU A C 1
ATOM 734 O O . GLU A 1 89 ? -6.127 2.356 -3.046 1.00 97.75 89 GLU A O 1
ATOM 739 N N . ILE A 1 90 ? -7.107 0.807 -4.366 1.00 95.75 90 ILE A N 1
ATOM 740 C CA . ILE A 1 90 ? -6.798 1.386 -5.665 1.00 95.75 90 ILE A CA 1
ATOM 741 C C . ILE A 1 90 ? -8.053 2.085 -6.181 1.00 95.75 90 ILE A C 1
ATOM 743 O O . ILE A 1 90 ? -9.091 1.462 -6.383 1.00 95.75 90 ILE A O 1
ATOM 747 N N . GLU A 1 91 ? -7.938 3.369 -6.489 1.00 95.19 91 GLU A N 1
ATOM 748 C CA . GLU A 1 91 ? -8.998 4.124 -7.152 1.00 95.19 91 GLU A CA 1
ATOM 749 C C . GLU A 1 91 ? -8.504 4.616 -8.514 1.00 95.19 91 GLU A C 1
ATOM 751 O O . GLU A 1 91 ? -7.391 5.124 -8.641 1.00 95.19 91 GLU A O 1
ATOM 756 N N . ASN A 1 92 ? -9.324 4.451 -9.553 1.00 92.12 92 ASN A N 1
ATOM 757 C CA . ASN A 1 92 ? -8.976 4.819 -10.923 1.00 92.12 92 ASN A CA 1
ATOM 758 C C . ASN A 1 92 ? -9.971 5.843 -11.475 1.00 92.12 92 ASN A C 1
ATOM 760 O O . ASN A 1 92 ? -11.125 5.503 -11.729 1.00 92.12 92 ASN A O 1
ATOM 764 N N . ASP A 1 93 ? -9.508 7.058 -11.777 1.00 93.38 93 ASP A N 1
ATOM 765 C CA . ASP A 1 93 ? -10.354 8.127 -12.343 1.00 93.38 93 ASP A CA 1
ATOM 766 C C . ASP A 1 93 ? -10.417 8.117 -13.887 1.00 93.38 93 ASP A C 1
ATOM 768 O O . ASP A 1 93 ? -11.046 8.968 -14.516 1.00 93.38 93 ASP A O 1
ATOM 772 N N . GLY A 1 94 ? -9.749 7.146 -14.518 1.00 91.19 94 GLY A N 1
ATOM 773 C CA . GLY A 1 94 ? -9.607 7.040 -15.971 1.00 91.19 94 GLY A CA 1
ATOM 774 C C . GLY A 1 94 ? -8.229 7.452 -16.488 1.00 91.19 94 GLY A C 1
ATOM 775 O O . GLY A 1 94 ? -7.766 6.866 -17.468 1.00 91.19 94 GLY A O 1
ATOM 776 N N . ILE A 1 95 ? -7.548 8.376 -15.810 1.00 93.62 95 ILE A N 1
ATOM 777 C CA . ILE A 1 95 ? -6.240 8.933 -16.193 1.00 93.62 95 ILE A CA 1
ATOM 778 C C . ILE A 1 95 ? -5.169 8.539 -15.173 1.00 93.62 95 ILE A C 1
ATOM 780 O O . ILE A 1 95 ? -4.063 8.135 -15.548 1.00 93.62 95 ILE A O 1
ATOM 784 N N . MET A 1 96 ? -5.507 8.648 -13.895 1.00 95.69 96 MET A N 1
ATOM 785 C CA . MET A 1 96 ? -4.647 8.414 -12.753 1.00 95.69 96 MET A CA 1
ATOM 786 C C . MET A 1 96 ? -5.193 7.273 -11.895 1.00 95.69 96 MET A C 1
ATOM 788 O O . MET A 1 96 ? -6.399 7.041 -11.797 1.00 95.69 96 MET A O 1
ATOM 792 N N . THR A 1 97 ? -4.260 6.583 -11.266 1.00 96.00 97 THR A N 1
ATOM 793 C CA . THR A 1 97 ? -4.473 5.626 -10.197 1.00 96.00 97 THR A CA 1
ATOM 794 C C . THR A 1 97 ? -4.049 6.284 -8.887 1.00 96.00 97 THR A C 1
ATOM 796 O O . THR A 1 97 ? -2.898 6.707 -8.743 1.00 96.00 97 THR A O 1
ATOM 799 N N . SER A 1 98 ? -4.974 6.393 -7.941 1.00 95.56 98 SER A N 1
ATOM 800 C CA . SER A 1 98 ? -4.737 6.867 -6.577 1.00 95.56 98 SER A CA 1
ATOM 801 C C . SER A 1 98 ? -4.794 5.723 -5.572 1.00 95.56 98 SER A C 1
ATOM 803 O O . SER A 1 98 ? -5.388 4.678 -5.828 1.00 95.56 98 SER A O 1
ATOM 805 N N . PHE A 1 99 ? -4.150 5.941 -4.426 1.00 97.38 99 PHE A N 1
ATOM 806 C CA . PHE A 1 99 ? -3.970 4.941 -3.380 1.00 97.38 99 PHE A CA 1
ATOM 807 C C . PHE A 1 99 ? -4.480 5.466 -2.038 1.00 97.38 99 PHE A C 1
ATOM 809 O O . PHE A 1 99 ? -4.124 6.582 -1.630 1.00 97.38 99 PHE A O 1
ATOM 816 N N . HIS A 1 100 ? -5.251 4.642 -1.330 1.00 97.25 100 HIS A N 1
ATOM 817 C CA . HIS A 1 100 ? -5.806 4.950 -0.010 1.00 97.25 100 HIS A CA 1
ATOM 818 C C . HIS A 1 100 ? -5.508 3.812 0.955 1.00 97.25 100 HIS A C 1
ATOM 820 O O . HIS A 1 100 ? -5.955 2.693 0.751 1.00 97.25 100 HIS A O 1
ATOM 826 N N . ASP A 1 101 ? -4.727 4.081 1.995 1.00 98.12 101 ASP A N 1
ATOM 827 C CA . ASP A 1 101 ? -4.269 3.046 2.919 1.00 98.12 101 ASP A CA 1
ATOM 828 C C . ASP A 1 101 ? -4.925 3.133 4.301 1.00 98.12 101 ASP A C 1
ATOM 830 O O . ASP A 1 101 ? -5.341 4.202 4.756 1.00 98.12 101 ASP A O 1
ATOM 834 N N . ASN A 1 102 ? -4.929 2.002 5.006 1.00 97.19 102 ASN A N 1
ATOM 835 C CA . ASN A 1 102 ? -5.370 1.900 6.397 1.00 97.19 102 ASN A CA 1
ATOM 836 C C . ASN A 1 102 ? -4.210 1.859 7.419 1.00 97.19 102 ASN A C 1
ATOM 838 O O . ASN A 1 102 ? -4.435 1.546 8.592 1.00 97.19 102 ASN A O 1
ATOM 842 N N . TYR A 1 103 ? -2.973 2.194 7.026 1.00 97.81 103 TYR A N 1
ATOM 843 C CA . TYR A 1 103 ? -1.775 2.026 7.867 1.00 97.81 103 TYR A CA 1
ATOM 844 C C . TYR A 1 103 ? -1.803 2.884 9.137 1.00 97.81 103 TYR A C 1
ATOM 846 O O . TYR A 1 103 ? -1.270 2.490 10.175 1.00 97.81 103 TYR A O 1
ATOM 854 N N . VAL A 1 104 ? -2.504 4.024 9.109 1.00 95.94 104 VAL A N 1
ATOM 855 C CA . VAL A 1 104 ? -2.720 4.855 10.306 1.00 95.94 104 VAL A CA 1
ATOM 856 C C . VAL A 1 104 ? -3.369 4.072 11.454 1.00 95.94 104 VAL A C 1
ATOM 858 O O . VAL A 1 104 ? -3.067 4.345 12.615 1.00 95.94 104 VAL A O 1
ATOM 861 N N . GLY A 1 105 ? -4.198 3.066 11.149 1.00 93.19 105 GLY A N 1
ATOM 862 C CA . GLY A 1 105 ? -4.805 2.191 12.151 1.00 93.19 105 GLY A CA 1
ATOM 863 C C . GLY A 1 105 ? -3.759 1.418 12.953 1.00 93.19 105 GLY A C 1
ATOM 864 O O . GLY A 1 105 ? -3.874 1.317 14.170 1.00 93.19 105 GLY A O 1
ATOM 865 N N . TYR A 1 106 ? -2.686 0.965 12.301 1.00 95.12 106 TYR A N 1
ATOM 866 C CA . TYR A 1 106 ? -1.564 0.309 12.973 1.00 95.12 106 TYR A CA 1
ATOM 867 C C . TYR A 1 106 ? -0.753 1.293 13.819 1.00 95.12 106 TYR A C 1
ATOM 869 O O . TYR A 1 106 ? -0.446 1.011 14.976 1.00 95.12 106 TYR A O 1
ATOM 877 N N . LEU A 1 107 ? -0.461 2.479 13.276 1.00 96.19 107 LEU A N 1
ATOM 878 C CA . LEU A 1 107 ? 0.282 3.525 13.990 1.00 96.19 107 LEU A CA 1
ATOM 879 C C . LEU A 1 107 ? -0.448 4.023 15.244 1.00 96.19 107 LEU A C 1
ATOM 881 O O . LEU A 1 107 ? 0.191 4.439 16.209 1.00 96.19 107 LEU A O 1
ATOM 885 N N . LYS A 1 108 ? -1.783 4.009 15.219 1.00 95.00 108 LYS A N 1
ATOM 886 C CA . LYS A 1 108 ? -2.645 4.507 16.296 1.00 95.00 108 LYS A CA 1
ATOM 887 C C . LYS A 1 108 ? -3.265 3.413 17.153 1.00 95.00 108 LYS A C 1
ATOM 889 O O . LYS A 1 108 ? -4.011 3.744 18.069 1.00 95.00 108 LYS A O 1
ATOM 894 N N . LYS A 1 109 ? -2.940 2.141 16.908 1.00 90.88 109 LYS A N 1
ATOM 895 C CA . LYS A 1 109 ? -3.556 0.997 17.590 1.00 90.88 109 LYS A CA 1
ATOM 896 C C . LYS A 1 109 ? -3.502 1.124 19.111 1.00 90.88 109 LYS A C 1
ATOM 898 O O . LYS A 1 109 ? -4.547 1.127 19.743 1.00 90.88 109 LYS A O 1
ATOM 903 N N . GLU A 1 110 ? -2.314 1.299 19.686 1.00 89.81 110 GLU A N 1
ATOM 904 C CA . GLU A 1 110 ? -2.142 1.387 21.145 1.00 89.81 110 GLU A CA 1
ATOM 905 C C . GLU A 1 110 ? -2.883 2.592 21.754 1.00 89.81 110 GLU A C 1
ATOM 907 O O . GLU A 1 110 ? -3.477 2.495 22.828 1.00 89.81 110 GLU A O 1
ATOM 912 N N . GLU A 1 111 ? -2.881 3.733 21.057 1.00 93.31 111 GLU A N 1
ATOM 913 C CA . GLU A 1 111 ? -3.588 4.945 21.484 1.00 93.31 111 GLU A CA 1
ATOM 914 C C . GLU A 1 111 ? -5.109 4.731 21.475 1.00 93.31 111 GLU A C 1
ATOM 916 O O . GLU A 1 111 ? -5.791 5.067 22.446 1.00 93.31 111 GLU A O 1
ATOM 921 N N . LEU A 1 112 ? -5.631 4.124 20.406 1.00 89.44 112 LEU A N 1
ATOM 922 C CA . LEU A 1 112 ? -7.044 3.782 20.263 1.00 89.44 112 LEU A CA 1
ATOM 923 C C . LEU A 1 112 ? -7.473 2.728 21.282 1.00 89.44 112 LEU A C 1
ATOM 925 O O . LEU A 1 112 ? -8.504 2.899 21.926 1.00 89.44 112 LEU A O 1
ATOM 929 N N . GLU A 1 113 ? -6.686 1.670 21.472 1.00 87.00 113 GLU A N 1
ATOM 930 C CA . GLU A 1 113 ? -6.957 0.622 22.461 1.00 87.00 113 GLU A CA 1
ATOM 931 C C . GLU A 1 113 ? -7.001 1.199 23.874 1.00 87.00 113 GLU A C 1
ATOM 933 O O . GLU A 1 113 ? -7.929 0.898 24.625 1.00 87.00 113 GLU A O 1
ATOM 938 N N . LYS A 1 114 ? -6.071 2.097 24.219 1.00 89.19 114 LYS A N 1
ATOM 939 C CA . LYS A 1 114 ? -6.096 2.813 25.499 1.00 89.19 114 LYS A CA 1
ATOM 940 C C . LYS A 1 114 ? -7.342 3.686 25.636 1.00 89.19 114 LYS A C 1
ATOM 942 O O . LYS A 1 114 ? -7.996 3.647 26.674 1.00 89.19 114 LYS A O 1
ATOM 947 N N . TYR A 1 115 ? -7.682 4.466 24.613 1.00 88.88 115 TYR A N 1
ATOM 948 C CA . TYR A 1 115 ? -8.865 5.329 24.640 1.00 88.88 115 TYR A CA 1
ATOM 949 C C . TYR A 1 115 ? -10.160 4.523 24.807 1.00 88.88 115 TYR A C 1
ATOM 951 O O . TYR A 1 115 ? -10.985 4.840 25.664 1.00 88.88 115 TYR A O 1
ATOM 959 N N . ILE A 1 116 ? -10.308 3.441 24.038 1.00 85.50 116 ILE A N 1
ATOM 960 C CA . ILE A 1 116 ? -11.433 2.511 24.151 1.00 85.50 116 ILE A CA 1
ATOM 961 C C . ILE A 1 116 ? -11.457 1.902 25.551 1.00 85.50 116 ILE A C 1
ATOM 963 O O . ILE A 1 116 ? -12.516 1.877 26.169 1.00 85.50 116 ILE A O 1
ATOM 967 N N . TYR A 1 117 ? -10.314 1.449 26.073 1.00 81.06 117 TYR A N 1
ATOM 968 C CA . TYR A 1 117 ? -10.219 0.868 27.411 1.00 81.06 117 TYR A C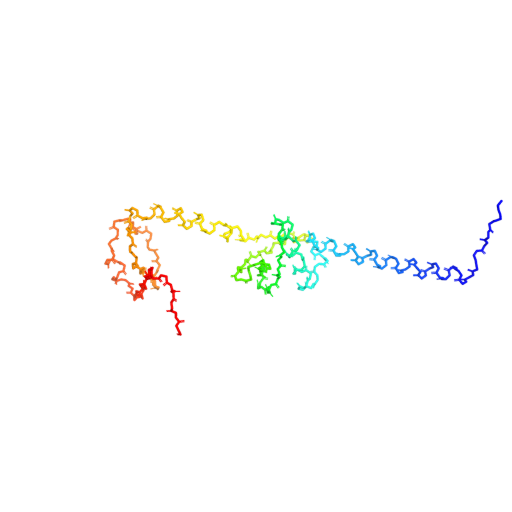A 1
ATOM 969 C C . TYR A 1 117 ? -10.713 1.831 28.496 1.00 81.06 117 TYR A C 1
ATOM 971 O O . TYR A 1 117 ? -11.573 1.454 29.288 1.00 81.06 117 TYR A O 1
ATOM 979 N N . GLU A 1 118 ? -10.243 3.078 28.503 1.00 86.62 118 GLU A N 1
ATOM 980 C CA . GLU A 1 118 ? -10.664 4.087 29.485 1.00 86.62 118 GLU A CA 1
ATOM 981 C C . GLU A 1 118 ? -12.162 4.417 29.384 1.00 86.62 118 GLU A C 1
ATOM 983 O O . GLU A 1 118 ? -12.820 4.617 30.404 1.00 86.62 118 GLU A O 1
ATOM 988 N N . LEU A 1 119 ? -12.730 4.421 28.173 1.00 85.06 119 LEU A N 1
ATOM 989 C CA . LEU A 1 119 ? -14.169 4.619 27.969 1.00 85.06 119 LEU A CA 1
ATOM 990 C C . LEU A 1 119 ? -15.009 3.442 28.472 1.00 85.06 119 LEU A C 1
ATOM 992 O O . LEU A 1 119 ? -16.070 3.642 29.063 1.00 85.06 119 LEU A O 1
ATOM 996 N N . VAL A 1 120 ? -14.572 2.211 28.202 1.00 80.81 120 VAL A N 1
ATOM 997 C CA . VAL A 1 120 ? -15.367 1.008 28.490 1.00 80.81 120 VAL A CA 1
ATOM 998 C C . VAL A 1 120 ? -15.160 0.498 29.916 1.00 80.81 120 VAL A C 1
ATOM 1000 O O . VAL A 1 120 ? -16.070 -0.124 30.461 1.00 80.81 120 VAL A O 1
ATOM 1003 N N . LYS A 1 121 ? -14.009 0.766 30.550 1.00 80.06 121 LYS A N 1
ATOM 1004 C CA . LYS A 1 121 ? -13.671 0.276 31.899 1.00 80.06 121 LYS A CA 1
ATOM 1005 C C . LYS A 1 121 ? -14.725 0.633 32.962 1.00 80.06 121 LYS A C 1
ATOM 1007 O O . LYS A 1 121 ? -15.096 -0.268 33.711 1.00 80.06 121 LYS A O 1
ATOM 1012 N N . PRO A 1 122 ? -15.268 1.866 33.040 1.00 81.00 122 PRO A N 1
ATOM 1013 C CA . PRO A 1 122 ? -16.304 2.200 34.022 1.00 81.00 122 PRO A CA 1
ATOM 1014 C C . PRO A 1 122 ? -17.631 1.459 33.809 1.00 81.00 122 PRO A C 1
ATOM 1016 O O . PRO A 1 122 ? -18.398 1.312 34.755 1.00 81.00 122 PRO A O 1
ATOM 1019 N N . ILE A 1 123 ? -17.912 1.014 32.579 1.00 78.56 123 ILE A N 1
ATOM 1020 C CA . ILE A 1 123 ? -19.155 0.321 32.213 1.00 78.56 123 ILE A CA 1
ATOM 1021 C C . ILE A 1 123 ? -19.013 -1.188 32.445 1.00 78.56 123 ILE A C 1
ATOM 1023 O O . ILE A 1 123 ? -19.907 -1.816 33.003 1.00 78.56 123 ILE A O 1
ATOM 1027 N N . TYR A 1 124 ? -17.886 -1.767 32.022 1.00 68.94 124 TYR A N 1
ATOM 1028 C CA . TYR A 1 124 ? -17.699 -3.219 31.942 1.00 68.94 124 TYR A CA 1
ATOM 1029 C C . TYR A 1 124 ? -16.738 -3.804 32.996 1.00 68.94 124 TYR A C 1
ATOM 1031 O O . TYR A 1 124 ? -16.650 -5.023 33.116 1.00 68.94 124 TYR A O 1
ATOM 1039 N N . GLY A 1 125 ? -16.022 -2.985 33.774 1.00 70.12 125 GLY A N 1
ATOM 1040 C CA . GLY A 1 125 ? -15.045 -3.458 34.766 1.00 70.12 125 GLY A CA 1
ATOM 1041 C C . GLY A 1 125 ? -13.757 -4.042 34.153 1.00 70.12 125 GLY A C 1
ATOM 1042 O O . GLY A 1 125 ? -13.377 -3.696 33.036 1.00 70.12 125 GLY A O 1
ATOM 1043 N N . GLU A 1 126 ? -13.047 -4.902 34.903 1.00 64.94 126 GLU A N 1
ATOM 1044 C CA . GLU A 1 126 ? -11.726 -5.461 34.522 1.00 64.94 126 GLU A CA 1
ATOM 1045 C C . GLU A 1 126 ? -11.772 -6.841 33.827 1.00 64.94 126 GLU A C 1
ATOM 1047 O O . GLU A 1 126 ? -10.768 -7.271 33.268 1.00 64.94 126 GLU A O 1
ATOM 1052 N N . CYS A 1 127 ? -12.915 -7.539 33.815 1.00 50.47 127 CYS A N 1
ATOM 1053 C CA . CYS A 1 127 ? -13.073 -8.878 33.221 1.00 50.47 127 CYS A CA 1
ATOM 1054 C C . CYS A 1 127 ? -14.095 -8.866 32.080 1.00 50.47 127 CYS A C 1
ATOM 1056 O O . CYS A 1 127 ? -15.149 -8.249 32.209 1.00 50.47 127 CYS A O 1
ATOM 1058 N N . LYS A 1 128 ? -13.826 -9.594 30.986 1.00 57.97 128 LYS A N 1
ATOM 1059 C CA . LYS A 1 128 ? -14.742 -9.690 29.839 1.00 57.97 128 LYS A CA 1
ATOM 1060 C C . LYS A 1 128 ? -15.003 -11.140 29.420 1.00 57.97 128 LYS A C 1
ATOM 1062 O O . LYS A 1 128 ? -14.101 -11.854 28.993 1.00 57.97 128 LYS A O 1
ATOM 1067 N N . VAL A 1 129 ? -16.273 -11.534 29.483 1.00 46.50 129 VAL A N 1
ATOM 1068 C CA . VAL A 1 129 ? -16.857 -12.594 28.650 1.00 46.50 129 VAL A CA 1
ATOM 1069 C C . VAL A 1 129 ? -17.536 -11.875 27.490 1.00 46.50 129 VAL A C 1
ATOM 1071 O O . VAL A 1 129 ? -18.375 -11.009 27.728 1.00 46.50 129 VAL A O 1
ATOM 1074 N N . TYR A 1 130 ? -17.161 -12.193 26.253 1.00 49.75 130 TYR A N 1
ATOM 1075 C CA . TYR A 1 130 ? -17.829 -11.650 25.075 1.00 49.75 130 TYR A CA 1
ATOM 1076 C C . TYR A 1 130 ? -18.710 -12.738 24.469 1.00 49.75 130 TYR A C 1
ATOM 1078 O O . TYR A 1 130 ? -18.232 -13.798 24.063 1.00 49.75 130 TYR A O 1
ATOM 1086 N N . THR A 1 131 ? -20.006 -12.469 24.387 1.00 49.41 131 THR A N 1
ATOM 1087 C CA . THR A 1 131 ? -20.928 -13.240 23.554 1.00 49.41 131 THR A CA 1
ATOM 1088 C C . THR A 1 131 ? -21.021 -12.543 22.208 1.00 49.41 131 THR A C 1
ATOM 1090 O O . THR A 1 131 ? -21.533 -11.428 22.130 1.00 49.41 131 THR A O 1
ATOM 1093 N N . HIS A 1 132 ? -20.490 -13.174 21.159 1.00 49.22 132 HIS A N 1
ATOM 1094 C CA . HIS A 1 132 ? -20.742 -12.752 19.785 1.00 49.22 132 HIS A CA 1
ATOM 1095 C C . HIS A 1 132 ? -21.942 -13.554 19.272 1.00 49.22 132 HIS A C 1
ATOM 1097 O O . HIS A 1 132 ? -21.788 -14.745 18.985 1.00 49.22 132 HIS A O 1
ATOM 1103 N N . PRO A 1 133 ? -23.145 -12.963 19.227 1.00 50.09 133 PRO A N 1
ATOM 1104 C CA . PRO A 1 133 ? -24.280 -13.634 18.622 1.00 50.09 133 PRO A CA 1
ATOM 1105 C C . PRO A 1 133 ? -24.022 -13.871 17.130 1.00 50.09 133 PRO A C 1
ATOM 1107 O O . PRO A 1 133 ? -23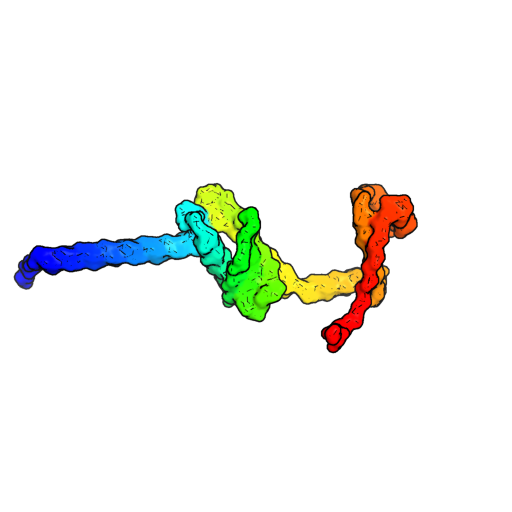.661 -12.942 16.412 1.00 50.09 133 PRO A O 1
ATOM 1110 N N . TYR A 1 134 ? -24.236 -15.097 16.657 1.00 52.69 134 TYR A N 1
ATOM 1111 C CA . TYR A 1 134 ? -24.242 -15.421 15.231 1.00 52.69 134 TYR A CA 1
ATOM 1112 C C . TYR A 1 134 ? -25.678 -15.718 14.784 1.00 52.69 134 TYR A C 1
ATOM 1114 O O . TYR A 1 134 ? -26.459 -16.301 15.530 1.00 52.69 134 TYR A O 1
ATOM 1122 N N . GLY A 1 135 ? -26.023 -15.351 13.546 1.00 53.88 135 GLY A N 1
ATOM 1123 C CA . GLY A 1 135 ? -27.231 -15.863 12.888 1.00 53.88 135 GLY A CA 1
ATOM 1124 C C . GLY A 1 135 ? -28.537 -15.086 13.095 1.00 53.88 135 GLY A C 1
ATOM 1125 O O . GLY A 1 135 ? -29.581 -15.594 12.699 1.00 53.88 135 GLY A O 1
ATOM 1126 N N . PHE A 1 136 ? -28.514 -13.862 13.632 1.00 59.59 136 PHE A N 1
ATOM 1127 C CA . PHE A 1 136 ? -29.680 -12.968 13.598 1.00 59.59 136 PHE A CA 1
ATOM 1128 C C . PHE A 1 136 ? -29.282 -11.520 13.311 1.00 59.59 136 PHE A C 1
ATOM 1130 O O . PHE A 1 136 ? -28.172 -11.087 13.622 1.00 59.59 136 PHE A O 1
ATOM 1137 N N . ALA A 1 137 ? -30.192 -10.780 12.678 1.00 59.34 137 ALA A N 1
ATOM 1138 C CA . ALA A 1 137 ? -30.026 -9.354 12.445 1.00 59.34 137 ALA A CA 1
ATOM 1139 C C . ALA A 1 137 ? -30.184 -8.590 13.766 1.00 59.34 137 ALA A C 1
ATOM 1141 O O . ALA A 1 137 ? -31.054 -8.924 14.569 1.00 59.34 137 ALA A O 1
ATOM 1142 N N . LEU A 1 138 ? -29.361 -7.561 13.980 1.00 63.41 138 LEU A N 1
ATOM 1143 C CA . LEU A 1 138 ? -29.601 -6.600 15.054 1.00 63.41 138 LEU A CA 1
ATOM 1144 C C . LEU A 1 138 ? -30.968 -5.947 14.804 1.00 63.41 138 LEU A C 1
ATOM 1146 O O . LEU A 1 138 ? -31.193 -5.396 13.729 1.00 63.41 138 LEU A O 1
ATOM 1150 N N . ASP A 1 139 ? -31.886 -6.078 15.760 1.00 65.44 139 ASP A N 1
ATOM 1151 C CA . ASP A 1 139 ? -33.213 -5.471 15.689 1.00 65.44 139 ASP A CA 1
ATOM 1152 C C . ASP A 1 139 ? -33.108 -4.009 16.135 1.00 65.44 139 ASP A C 1
ATOM 1154 O O . ASP A 1 139 ? -32.615 -3.719 17.227 1.00 65.44 139 ASP A O 1
ATOM 1158 N N . ASP A 1 140 ? -33.580 -3.087 15.297 1.00 70.25 140 ASP A N 1
ATOM 1159 C CA . ASP A 1 140 ? -33.534 -1.642 15.551 1.00 70.25 140 ASP A CA 1
ATOM 1160 C C . ASP A 1 140 ? -34.330 -1.219 16.802 1.00 70.25 140 ASP A C 1
ATOM 1162 O O . ASP A 1 140 ? -34.171 -0.103 17.302 1.00 70.25 140 ASP A O 1
ATOM 1166 N N . SER A 1 141 ? -35.197 -2.090 17.329 1.00 71.06 141 SER A N 1
ATOM 1167 C CA . SER A 1 141 ? -35.903 -1.877 18.596 1.00 71.06 141 SER A CA 1
ATOM 1168 C C . SER A 1 141 ? -35.035 -2.127 19.835 1.00 71.06 141 SER A C 1
ATOM 1170 O O . SER A 1 141 ? -35.416 -1.729 20.945 1.00 71.06 141 SER A O 1
ATOM 1172 N N . PHE A 1 142 ? -33.864 -2.752 19.673 1.00 73.31 142 PHE A N 1
ATOM 1173 C CA . PHE A 1 142 ? -32.931 -2.992 20.765 1.00 73.31 142 PHE A CA 1
ATOM 1174 C C . PHE A 1 142 ? -32.297 -1.687 21.235 1.00 73.31 142 PHE A C 1
ATOM 1176 O O . PHE A 1 142 ? -31.826 -0.855 20.462 1.00 73.31 142 PHE A O 1
ATOM 1183 N N . ASN A 1 143 ? -32.271 -1.501 22.547 1.00 71.94 143 ASN A N 1
ATOM 1184 C CA . ASN A 1 143 ? -31.725 -0.318 23.186 1.00 71.94 143 ASN A CA 1
ATOM 1185 C C . ASN A 1 143 ? -30.948 -0.718 24.447 1.00 71.94 143 ASN A C 1
ATOM 1187 O O . ASN A 1 143 ? -30.792 -1.896 24.761 1.00 71.94 143 ASN A O 1
ATOM 1191 N N . LYS A 1 144 ? -30.432 0.275 25.174 1.00 63.69 144 LYS A N 1
ATOM 1192 C CA . LYS A 1 144 ? -29.619 0.059 26.383 1.00 63.69 144 LYS A CA 1
ATOM 1193 C C . LYS A 1 144 ? -30.320 -0.746 27.492 1.00 63.69 144 LYS A C 1
ATOM 1195 O O . LYS A 1 144 ? -29.633 -1.250 28.372 1.00 63.69 144 LYS A O 1
ATOM 1200 N N . ASP A 1 145 ? -31.650 -0.834 27.459 1.00 76.44 145 ASP A N 1
ATOM 1201 C CA . ASP A 1 145 ? -32.472 -1.546 28.437 1.00 76.44 145 ASP A CA 1
ATOM 1202 C C . ASP A 1 145 ? -32.868 -2.957 27.943 1.00 76.44 145 ASP A C 1
ATOM 1204 O O . ASP A 1 145 ? -33.569 -3.688 28.642 1.00 76.44 145 ASP A O 1
ATOM 1208 N N . THR A 1 146 ? -32.432 -3.366 26.744 1.00 68.94 146 THR A N 1
ATOM 1209 C CA . THR A 1 146 ? -32.676 -4.713 26.210 1.00 68.94 146 THR A CA 1
ATOM 1210 C C . THR A 1 146 ? -31.872 -5.751 26.991 1.00 68.94 146 THR A C 1
ATOM 1212 O O . THR A 1 146 ? -30.643 -5.774 26.945 1.00 68.94 146 THR A O 1
ATOM 1215 N N . ASP A 1 147 ? -32.587 -6.635 27.686 1.00 68.25 147 ASP A N 1
ATOM 1216 C CA . ASP A 1 147 ? -32.002 -7.686 28.520 1.00 68.25 147 ASP A CA 1
ATOM 1217 C C . ASP A 1 147 ? -31.255 -8.742 27.691 1.00 68.25 147 ASP A C 1
ATOM 1219 O O . ASP A 1 147 ? -31.701 -9.126 26.605 1.00 68.25 147 ASP A O 1
ATOM 1223 N N . ILE A 1 148 ? -30.163 -9.278 28.243 1.00 66.25 148 ILE A N 1
ATOM 1224 C CA . ILE A 1 148 ? -29.347 -10.330 27.625 1.00 66.25 148 ILE A CA 1
ATOM 1225 C C . ILE A 1 148 ? -30.164 -11.594 27.337 1.00 66.25 148 ILE A C 1
ATOM 1227 O O . ILE A 1 148 ? -29.908 -12.275 26.345 1.00 66.25 148 ILE A O 1
ATOM 1231 N N . MET A 1 149 ? -31.208 -11.878 28.123 1.00 68.38 149 MET A N 1
ATOM 1232 C CA . MET A 1 149 ? -32.100 -13.010 27.852 1.00 68.38 149 MET A CA 1
ATOM 1233 C C . MET A 1 149 ? -32.899 -12.840 26.554 1.00 68.38 149 MET A C 1
ATOM 1235 O O . MET A 1 149 ? -33.230 -13.838 25.918 1.00 68.38 149 MET A O 1
ATOM 1239 N N . THR A 1 150 ? -33.136 -11.599 26.118 1.00 68.88 150 THR A N 1
ATOM 1240 C CA . THR A 1 150 ? -33.761 -11.276 24.821 1.00 68.88 150 THR A CA 1
ATOM 1241 C C . THR A 1 150 ? -32.858 -11.672 23.648 1.00 68.88 150 THR A C 1
ATOM 1243 O O . THR A 1 150 ? -33.342 -12.061 22.586 1.00 68.88 150 THR A O 1
ATOM 1246 N N . TYR A 1 151 ? -31.535 -11.617 23.839 1.00 60.66 151 TYR A N 1
ATOM 1247 C CA . TYR A 1 151 ? -30.555 -12.100 22.861 1.00 60.66 151 TYR A CA 1
ATOM 1248 C C . TYR A 1 151 ? -30.483 -13.639 22.859 1.00 60.66 151 TYR A C 1
ATOM 1250 O O . TYR A 1 151 ? -30.464 -14.268 21.799 1.00 60.66 151 TYR A O 1
ATOM 1258 N N . VAL A 1 152 ? -30.496 -14.249 24.051 1.00 61.34 152 VAL A N 1
ATOM 1259 C CA . VAL A 1 152 ? -30.419 -15.710 24.268 1.00 61.34 152 VAL A CA 1
ATOM 1260 C C . VAL A 1 152 ? -31.643 -16.445 23.721 1.00 61.34 152 VAL A C 1
ATOM 1262 O O . VAL A 1 152 ? -31.513 -17.546 23.198 1.00 61.34 152 VAL A O 1
ATOM 1265 N N . SER A 1 153 ? -32.836 -15.851 23.804 1.00 68.19 153 SER A N 1
ATOM 1266 C CA . SER A 1 153 ? -34.075 -16.486 23.335 1.00 68.19 153 SER A CA 1
ATOM 1267 C C . SER A 1 153 ? -34.178 -16.613 21.813 1.00 68.19 153 SER A C 1
ATOM 1269 O O . SER A 1 153 ? -35.037 -17.344 21.329 1.00 68.19 153 SER A O 1
ATOM 1271 N N . ASN A 1 154 ? -33.342 -15.886 21.066 1.00 62.94 154 ASN A N 1
ATOM 1272 C CA . ASN A 1 154 ? -33.438 -15.751 19.612 1.00 62.94 154 ASN A CA 1
ATOM 1273 C C . ASN A 1 154 ? -32.247 -16.364 18.853 1.00 62.94 154 ASN A C 1
ATOM 1275 O O . ASN A 1 154 ? -32.168 -16.189 17.638 1.00 62.94 154 ASN A O 1
ATOM 1279 N N . SER A 1 155 ? -31.304 -17.044 19.524 1.00 56.00 155 SER A N 1
ATOM 1280 C CA . SER A 1 155 ? -30.064 -17.483 18.866 1.00 56.00 155 SER A CA 1
ATOM 1281 C C . SER A 1 155 ? -29.349 -18.677 19.497 1.00 56.00 155 SER A C 1
ATOM 1283 O O . SER A 1 155 ? -29.487 -18.951 20.688 1.00 56.00 155 SER A O 1
ATOM 1285 N N . ASP A 1 156 ? -28.516 -19.329 18.681 1.00 57.97 156 ASP A N 1
ATOM 1286 C CA . ASP A 1 156 ? -27.422 -20.190 19.127 1.00 57.97 156 ASP A CA 1
ATOM 1287 C C . ASP A 1 156 ? -26.180 -19.318 19.396 1.00 57.97 156 ASP A C 1
ATOM 1289 O O . ASP A 1 156 ? -25.762 -18.534 18.541 1.00 57.97 156 ASP A O 1
ATOM 1293 N N . TYR A 1 157 ? -25.563 -19.436 20.575 1.00 54.31 157 TYR A N 1
ATOM 1294 C CA . TYR A 1 157 ? -24.396 -18.630 20.955 1.00 54.31 157 TYR A CA 1
ATOM 1295 C C . TYR A 1 157 ? -23.135 -19.476 21.133 1.00 54.31 157 TYR A C 1
ATOM 1297 O O . TYR A 1 157 ? -23.136 -20.524 21.775 1.00 54.31 157 TYR A O 1
ATOM 1305 N N . THR A 1 158 ? -22.018 -18.961 20.613 1.00 51.78 158 THR A N 1
ATOM 1306 C CA . THR A 1 158 ? -20.672 -19.389 21.011 1.00 51.78 158 THR A CA 1
ATOM 1307 C C . THR A 1 158 ? -20.153 -18.395 22.046 1.00 51.78 158 THR A C 1
ATOM 1309 O O . THR A 1 158 ? -19.977 -17.213 21.750 1.00 51.78 158 THR A O 1
ATOM 1312 N N . THR A 1 159 ? -19.927 -18.851 23.277 1.00 49.91 159 THR A N 1
ATOM 1313 C CA . THR A 1 159 ? -19.339 -18.021 24.338 1.00 49.91 159 THR A CA 1
ATOM 1314 C C . THR A 1 159 ? -17.818 -18.047 24.219 1.00 49.91 159 THR A C 1
ATOM 1316 O O . THR A 1 159 ? -17.206 -19.095 24.419 1.00 49.91 159 THR A O 1
ATOM 1319 N N . CYS A 1 160 ? -17.197 -16.896 23.947 1.00 47.50 160 CYS A N 1
ATOM 1320 C CA . CYS A 1 160 ? -15.741 -16.754 23.921 1.00 47.50 160 CYS A CA 1
ATOM 1321 C C . CYS A 1 160 ? -15.271 -16.024 25.187 1.00 47.50 160 CYS A C 1
ATOM 1323 O O . CYS A 1 160 ? -15.574 -14.848 25.406 1.00 47.50 160 CYS A O 1
ATOM 1325 N N . ILE A 1 161 ? -14.523 -16.726 26.038 1.00 48.22 161 ILE A N 1
ATOM 1326 C CA . ILE A 1 161 ? -13.936 -16.156 27.255 1.00 48.22 161 ILE A CA 1
ATOM 1327 C C . ILE A 1 161 ? -12.497 -15.750 26.935 1.00 48.22 161 ILE A C 1
ATOM 1329 O O . ILE A 1 161 ? -11.643 -16.608 26.728 1.00 48.22 161 ILE A O 1
ATOM 1333 N N . PHE A 1 162 ? -12.227 -14.445 26.907 1.00 44.59 162 PHE A N 1
ATOM 1334 C CA . PHE A 1 162 ? -10.876 -13.918 26.731 1.00 44.59 162 PHE A CA 1
ATOM 1335 C C . PHE A 1 162 ? -10.314 -13.531 28.097 1.00 44.59 162 PHE A C 1
ATOM 1337 O O . PHE A 1 162 ? -10.799 -12.603 28.741 1.00 44.59 162 PHE A O 1
ATOM 1344 N N . THR A 1 163 ? -9.296 -14.257 28.555 1.00 47.25 163 THR A N 1
ATOM 1345 C CA . THR A 1 163 ? -8.608 -13.966 29.817 1.00 47.25 163 THR A CA 1
ATOM 1346 C C . THR A 1 163 ? -7.285 -13.262 29.545 1.00 47.25 163 THR A C 1
ATOM 1348 O O . THR A 1 163 ? -6.488 -13.772 28.762 1.00 47.25 163 THR A O 1
ATOM 1351 N N . ASP A 1 164 ? -7.016 -12.152 30.236 1.00 42.72 164 ASP A N 1
ATOM 1352 C CA . ASP A 1 164 ? -5.741 -11.414 30.203 1.00 42.72 164 ASP A CA 1
ATOM 1353 C C . ASP A 1 164 ? -4.615 -12.139 30.971 1.00 42.72 164 ASP A C 1
ATOM 1355 O O . ASP A 1 164 ? -3.945 -11.590 31.845 1.00 42.72 164 ASP A O 1
ATOM 1359 N N . LYS A 1 165 ? -4.400 -13.427 30.692 1.00 45.09 165 LYS A N 1
ATOM 1360 C CA . LYS A 1 165 ? -3.099 -14.012 31.006 1.00 45.09 165 LYS A CA 1
ATOM 1361 C C . LYS A 1 165 ? -2.192 -13.661 29.843 1.00 45.09 165 LYS A C 1
ATOM 1363 O O . LYS A 1 165 ? -2.358 -14.220 28.762 1.00 45.09 165 LYS A O 1
ATOM 1368 N N . LYS A 1 166 ? -1.217 -12.774 30.086 1.00 44.66 166 LYS A N 1
ATOM 1369 C CA . LYS A 1 166 ? 0.024 -12.721 29.301 1.00 44.66 166 LYS A CA 1
ATOM 1370 C C . LYS A 1 166 ? 0.385 -14.150 28.900 1.00 44.66 166 LYS A C 1
ATOM 1372 O O . LYS A 1 166 ? 0.600 -14.993 29.774 1.00 44.66 166 LYS A O 1
ATOM 1377 N N . ALA A 1 167 ? 0.408 -14.423 27.601 1.00 45.72 167 ALA A N 1
ATOM 1378 C CA . ALA A 1 167 ? 0.897 -15.682 27.071 1.00 45.72 167 ALA A CA 1
ATOM 1379 C C . ALA A 1 167 ? 2.418 -15.729 27.290 1.00 45.72 167 ALA A C 1
ATOM 1381 O O . ALA A 1 167 ? 3.191 -15.453 26.383 1.00 45.72 167 ALA A O 1
ATOM 1382 N N . GLU A 1 168 ? 2.852 -15.992 28.523 1.00 38.94 168 GLU A N 1
ATOM 1383 C CA . GLU A 1 168 ? 4.266 -16.218 28.831 1.00 38.94 168 GLU A CA 1
ATOM 1384 C C . GLU A 1 168 ? 4.691 -17.659 28.562 1.00 38.94 168 GLU A C 1
ATOM 1386 O O . GLU A 1 168 ? 5.885 -17.898 28.497 1.00 38.94 168 GLU A O 1
ATOM 1391 N N . ASN A 1 169 ? 3.775 -18.607 28.342 1.00 46.03 169 ASN A N 1
ATOM 1392 C CA . ASN A 1 169 ? 4.133 -19.968 27.943 1.00 46.03 169 ASN A CA 1
ATOM 1393 C C . ASN A 1 169 ? 2.992 -20.621 27.154 1.00 46.03 169 ASN A C 1
ATOM 1395 O O . ASN A 1 169 ? 1.959 -20.973 27.725 1.00 46.03 169 ASN A O 1
ATOM 1399 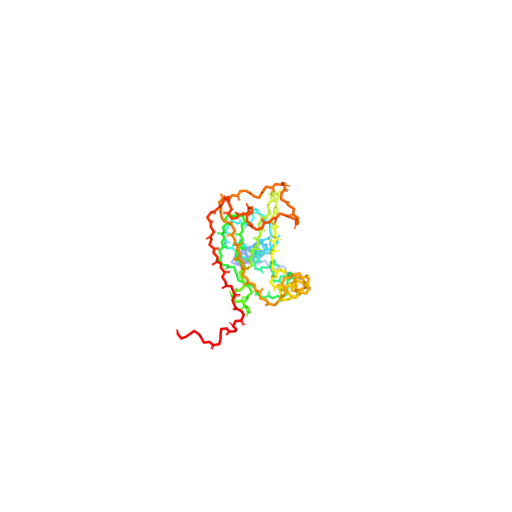N N . ILE A 1 170 ? 3.199 -20.798 25.852 1.00 39.50 170 ILE A N 1
ATOM 1400 C CA . ILE A 1 170 ? 2.614 -21.908 25.099 1.00 39.50 170 ILE A CA 1
ATOM 1401 C C . ILE A 1 170 ? 3.833 -22.720 24.639 1.00 39.50 170 ILE A C 1
ATOM 1403 O O . ILE A 1 170 ? 4.577 -22.246 23.782 1.00 39.50 170 ILE A O 1
ATOM 1407 N N . GLU A 1 171 ? 4.087 -23.850 25.310 1.00 34.69 171 GLU A N 1
ATOM 1408 C CA . GLU A 1 171 ? 4.997 -24.914 24.840 1.00 34.69 171 GLU A CA 1
ATOM 1409 C C . GLU A 1 171 ? 4.387 -25.660 23.649 1.00 34.69 171 GLU A C 1
ATOM 1411 O O . GLU A 1 171 ? 3.147 -25.860 23.651 1.00 34.69 171 GLU A O 1
#

Foldseek 3Di:
DDPPDDDPVRVVVVVVVVVVVVVVVVVVVLLVCLLQFFPVSCPDPVSVQSNVQSVCCVVPVFGKGWDDDDDQWTWIDTPVCNVDTKIWGWDDPPGGIDIDIPCVCVVCVVVVVVVVCVVCCVPPNDFDWDKDFPDDDDDPPDDPPDDPVNSVVPGDIDIDGDDPDDCPDDD

Organism: NCBI:txid467210

pLDDT: mean 82.29, std 18.35, range [34.69, 98.31]

Sequence (171 aa):
MQNRRLSKNEQGIIGIIAVIAFVVGFVFLRDILVKRGVRILMLTREDYMNAVEYYMQKKYGEKFEGEYIVEDSIYVHPKAKPEWHAVVEIENDGIMTSFHDNYVGYLKKEELEKYIYELVKPIYGECKVYTHPYGFALDDSFNKDTDIMTYVSNSDYTTCIFTDKKAENIE

Secondary structure (DSSP, 8-state):
----PPPHHHHHHHHHHHHHHHHHHHHHHHHHHHHTTBGGG--SHHHHHHHHHHHHHHHHSS-EEEEEEETTEEEEEETT-TT--EEEEEEE-SSBEEEEE-HHHHHTHHHHHHHHHHHHHHHH-S-EEEEEE-SSPPPTT--TT--HHHHHTT--EEEEEE---------

Radius of gyration: 28.85 Å; chains: 1; bounding box: 74×52×77 Å